Protein AF-A0A8S3ANL2-F1 (afdb_monomer_lite)

Radius of gyration: 12.2 Å; chains: 1; bounding box: 29×26×32 Å

Foldseek 3Di:
DPCLVVCVVVLVVQCVDPDPVSVVVSVVVLLVSVVVCVVPDPPCVVVVVVVLVCQCVDPDPVSNVVSVVSVD

Organism: NCBI:txid392030

Sequence (72 aa):
KRNVIRILPAIRNDLTDWVVSGRMKSSELLVILTWQAEDTITQHLEDTLQVCSKALVDDEPIVREKVRENIS

Secondary structure (DSSP, 8-state):
-TTSTTTHHHHHHHHT-S-HHHHHHHHHHHHHHHHHHHTT-TTSHHHHHHHHHHHHT-SSHHHHHHHHHHH-

pLDDT: mean 76.7, std 12.48, range [48.88, 95.94]

InterPro domains:
  IPR056497 Dynein axonemal assembly factor 5, HEAT-repeat domain [PF24573] (1-69)

Structure (mmCIF, N/CA/C/O backbone):
data_AF-A0A8S3ANL2-F1
#
_entry.id   AF-A0A8S3ANL2-F1
#
loop_
_atom_site.group_PDB
_atom_site.id
_atom_site.type_symbol
_atom_site.label_atom_id
_atom_site.label_alt_id
_atom_site.label_comp_id
_atom_site.label_asym_id
_atom_site.label_entity_id
_atom_site.label_seq_id
_atom_site.pdbx_PDB_ins_code
_atom_site.Cartn_x
_atom_site.Cartn_y
_atom_site.Cartn_z
_atom_site.occupancy
_atom_site.B_iso_or_equiv
_atom_site.auth_seq_id
_atom_site.auth_comp_id
_atom_site.auth_asym_id
_atom_site.auth_atom_id
_atom_site.pdbx_PDB_model_num
ATOM 1 N N . LYS A 1 1 ? -16.407 0.221 11.343 1.00 52.00 1 LYS A N 1
ATOM 2 C CA . LYS A 1 1 ? -16.983 -0.484 10.163 1.00 52.00 1 LYS A CA 1
ATOM 3 C C . LYS A 1 1 ? -16.161 -1.751 9.869 1.00 52.00 1 LYS A C 1
ATOM 5 O O . LYS A 1 1 ? -15.033 -1.631 9.427 1.00 52.00 1 LYS A O 1
ATOM 10 N N . ARG A 1 2 ? -16.689 -2.959 10.128 1.00 53.81 2 ARG A N 1
ATOM 11 C CA . ARG A 1 2 ? -15.959 -4.257 10.065 1.00 53.81 2 ARG A CA 1
ATOM 12 C C . ARG A 1 2 ? -15.616 -4.788 8.653 1.00 53.81 2 ARG A C 1
ATOM 14 O O . ARG A 1 2 ? -15.039 -5.861 8.540 1.00 53.81 2 ARG A O 1
ATOM 21 N N . ASN A 1 3 ? -15.953 -4.064 7.584 1.00 62.28 3 ASN A N 1
ATOM 22 C CA . ASN A 1 3 ? -15.840 -4.571 6.207 1.00 62.28 3 ASN A CA 1
ATOM 23 C C . ASN A 1 3 ? -14.592 -4.093 5.444 1.00 62.28 3 ASN A C 1
ATOM 25 O O . ASN A 1 3 ? -14.279 -4.673 4.413 1.00 62.28 3 ASN A O 1
ATOM 29 N N . VAL A 1 4 ? -13.862 -3.090 5.948 1.00 63.22 4 VAL A N 1
ATOM 30 C CA . VAL A 1 4 ? -12.690 -2.512 5.255 1.00 63.22 4 VAL A CA 1
ATOM 31 C C . VAL A 1 4 ? -11.489 -3.463 5.270 1.00 63.22 4 VAL A C 1
ATOM 33 O O . VAL A 1 4 ? -10.851 -3.688 4.251 1.00 63.22 4 VAL A O 1
ATOM 36 N N . ILE A 1 5 ? -11.237 -4.134 6.394 1.00 66.88 5 ILE A N 1
ATOM 37 C CA . ILE A 1 5 ? -10.135 -5.105 6.505 1.00 66.88 5 ILE A CA 1
ATOM 38 C C . ILE A 1 5 ? -10.332 -6.303 5.561 1.00 66.88 5 ILE A C 1
ATOM 40 O O . ILE A 1 5 ? -9.369 -6.900 5.091 1.00 66.88 5 ILE A O 1
ATOM 44 N N . ARG A 1 6 ? -11.585 -6.638 5.228 1.00 73.25 6 ARG A N 1
ATOM 45 C CA . ARG A 1 6 ? -11.908 -7.791 4.376 1.00 73.25 6 ARG A CA 1
ATOM 46 C C . ARG A 1 6 ? -11.566 -7.573 2.903 1.00 73.25 6 ARG A C 1
ATOM 48 O O . ARG A 1 6 ? -11.440 -8.564 2.194 1.00 73.25 6 ARG A O 1
ATOM 55 N N . ILE A 1 7 ? -11.422 -6.322 2.450 1.00 81.56 7 ILE A N 1
ATOM 56 C CA . ILE A 1 7 ? -11.068 -6.014 1.055 1.00 81.56 7 ILE A CA 1
ATOM 57 C C . ILE A 1 7 ? -9.552 -5.866 0.842 1.00 81.56 7 ILE A C 1
ATOM 59 O O . ILE A 1 7 ? -9.082 -5.997 -0.284 1.00 81.56 7 ILE A O 1
ATOM 63 N N . LEU A 1 8 ? -8.767 -5.694 1.915 1.00 80.75 8 LEU A N 1
ATOM 64 C CA . LEU A 1 8 ? -7.305 -5.555 1.840 1.00 80.75 8 LEU A CA 1
ATOM 65 C C . LEU A 1 8 ? -6.590 -6.701 1.096 1.00 80.75 8 LEU A C 1
ATOM 67 O O . LEU A 1 8 ? -5.671 -6.404 0.333 1.00 80.75 8 LEU A O 1
ATOM 71 N N . PRO A 1 9 ? -6.975 -7.987 1.241 1.00 85.75 9 PRO A N 1
ATOM 72 C CA . PRO A 1 9 ? -6.348 -9.060 0.470 1.00 85.75 9 PRO A CA 1
ATOM 73 C C . PRO A 1 9 ? -6.585 -8.941 -1.040 1.00 85.75 9 PRO A C 1
ATOM 75 O O . PRO A 1 9 ? -5.690 -9.247 -1.818 1.00 85.75 9 PRO A O 1
ATOM 78 N N . ALA A 1 10 ? -7.764 -8.469 -1.458 1.00 87.50 10 ALA A N 1
ATOM 79 C CA . ALA A 1 10 ? -8.073 -8.266 -2.872 1.00 87.50 10 ALA A CA 1
ATOM 80 C C . ALA A 1 10 ? -7.263 -7.096 -3.446 1.00 87.50 10 ALA A C 1
ATOM 82 O O . ALA A 1 10 ? -6.599 -7.255 -4.463 1.00 87.50 10 ALA A O 1
ATOM 83 N N . ILE A 1 11 ? -7.203 -5.973 -2.721 1.00 87.50 11 ILE A N 1
ATOM 84 C CA . ILE A 1 11 ? -6.392 -4.808 -3.107 1.00 87.50 11 ILE A CA 1
ATOM 85 C C . ILE A 1 11 ? -4.913 -5.186 -3.229 1.00 87.50 11 ILE A C 1
ATOM 87 O O . ILE A 1 11 ? -4.251 -4.774 -4.177 1.00 87.50 11 ILE A O 1
ATOM 91 N N . ARG A 1 12 ? -4.393 -6.007 -2.307 1.00 88.25 12 ARG A N 1
ATOM 92 C CA . ARG A 1 12 ? -3.017 -6.521 -2.375 1.00 88.25 12 ARG A CA 1
ATOM 93 C C . ARG A 1 12 ? -2.758 -7.288 -3.672 1.00 88.25 12 ARG A C 1
ATOM 95 O O . ARG A 1 12 ? -1.715 -7.080 -4.279 1.00 88.25 12 ARG A O 1
ATOM 102 N N . ASN A 1 13 ? -3.680 -8.160 -4.072 1.00 91.50 13 ASN A N 1
ATOM 103 C CA . ASN A 1 13 ? -3.536 -8.930 -5.306 1.00 91.50 13 ASN A CA 1
ATOM 104 C C . ASN A 1 13 ? -3.590 -8.011 -6.532 1.00 91.50 13 ASN A C 1
ATOM 106 O O . ASN A 1 13 ? -2.710 -8.090 -7.388 1.00 91.50 13 ASN A O 1
ATOM 110 N N . ASP A 1 14 ? -4.551 -7.086 -6.568 1.00 91.94 14 ASP A N 1
ATOM 111 C CA . ASP A 1 14 ? -4.742 -6.169 -7.695 1.00 91.94 14 ASP A CA 1
ATOM 112 C C . ASP A 1 14 ? -3.573 -5.184 -7.861 1.00 91.94 14 ASP A C 1
ATOM 114 O O . ASP A 1 14 ? -3.245 -4.794 -8.978 1.00 91.94 14 ASP A O 1
ATOM 118 N N . LEU A 1 15 ? -2.900 -4.809 -6.768 1.00 89.44 15 LEU A N 1
ATOM 119 C CA . LEU A 1 15 ? -1.670 -4.007 -6.800 1.00 89.44 15 LEU A CA 1
ATOM 120 C C . LEU A 1 15 ? -0.485 -4.746 -7.434 1.00 89.44 15 LEU A C 1
ATOM 122 O O . LEU A 1 15 ? 0.459 -4.100 -7.881 1.00 89.44 15 LEU A O 1
ATOM 126 N N . THR A 1 16 ? -0.525 -6.078 -7.486 1.00 89.81 16 THR A N 1
ATOM 127 C CA . THR A 1 16 ? 0.505 -6.914 -8.125 1.00 89.81 16 THR A CA 1
ATOM 128 C C . THR A 1 16 ? 0.085 -7.443 -9.496 1.00 89.81 16 THR A C 1
ATOM 130 O O . THR A 1 16 ? 0.829 -8.204 -10.112 1.00 89.81 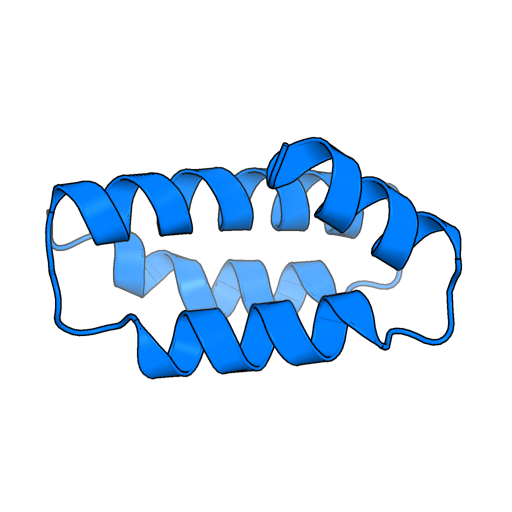16 THR A O 1
ATOM 133 N N . ASP A 1 17 ? -1.091 -7.047 -9.991 1.00 91.81 17 ASP A N 1
ATOM 134 C CA . ASP A 1 17 ? -1.586 -7.478 -11.296 1.00 91.81 17 ASP A CA 1
ATOM 135 C C . ASP A 1 17 ? -0.723 -6.901 -12.433 1.00 91.81 17 ASP A C 1
ATOM 137 O O . ASP A 1 17 ? -0.132 -5.824 -12.327 1.00 91.81 17 ASP A O 1
ATOM 141 N N . TRP A 1 18 ? -0.639 -7.617 -13.550 1.00 91.56 18 TRP A N 1
ATOM 142 C CA . TRP A 1 18 ? 0.133 -7.209 -14.722 1.00 91.56 18 TRP A CA 1
ATOM 143 C C . TRP A 1 18 ? -0.492 -5.998 -15.439 1.00 91.56 18 TRP A C 1
ATOM 145 O O . TRP A 1 18 ? 0.229 -5.233 -16.090 1.00 91.56 18 TRP A O 1
ATOM 155 N N . VAL A 1 19 ? -1.799 -5.765 -15.276 1.00 95.94 19 VAL A N 1
ATOM 156 C CA . VAL A 1 19 ? -2.529 -4.642 -15.876 1.00 95.94 19 VAL A CA 1
ATOM 157 C C . VAL A 1 19 ? -2.323 -3.349 -15.078 1.00 95.94 19 VAL A C 1
ATOM 159 O O . VAL A 1 19 ? -2.857 -3.158 -13.986 1.00 95.94 19 VAL A O 1
ATOM 162 N N . VAL A 1 20 ? -1.615 -2.392 -15.685 1.00 91.56 20 VAL A N 1
ATOM 163 C CA . VAL A 1 20 ? -1.282 -1.077 -15.096 1.00 91.56 20 VAL A CA 1
ATOM 164 C C . VAL A 1 20 ? -2.519 -0.313 -14.604 1.00 91.56 20 VAL A C 1
ATOM 166 O O . VAL A 1 20 ? -2.513 0.235 -13.505 1.00 91.56 20 VAL A O 1
ATOM 169 N N . SER A 1 21 ? 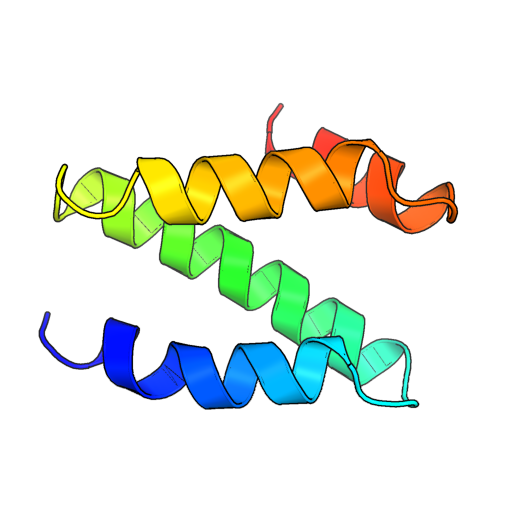-3.598 -0.290 -15.390 1.00 90.81 21 SER A N 1
ATOM 170 C CA . SER A 1 21 ? -4.824 0.439 -15.035 1.00 90.81 21 SER A CA 1
ATOM 171 C C . SER A 1 21 ? -5.572 -0.178 -13.848 1.00 90.81 21 SER A C 1
ATOM 173 O O . SER A 1 21 ? -6.270 0.543 -13.136 1.00 90.81 21 SER A O 1
ATOM 175 N N . GLY A 1 22 ? -5.408 -1.485 -13.609 1.00 91.31 22 GLY A N 1
ATOM 176 C CA . GLY A 1 22 ? -5.906 -2.164 -12.412 1.00 91.31 22 GLY A CA 1
ATOM 177 C C . GLY A 1 22 ? -5.131 -1.717 -11.177 1.00 91.31 22 GLY A C 1
ATOM 178 O O . GLY A 1 22 ? -5.730 -1.233 -10.217 1.00 91.31 22 GLY A O 1
ATOM 179 N N . ARG A 1 23 ? -3.794 -1.742 -11.258 1.00 94.12 23 ARG A N 1
ATOM 180 C CA . ARG A 1 23 ? -2.917 -1.270 -10.175 1.00 94.12 23 ARG A CA 1
ATOM 181 C C . ARG A 1 23 ? -3.189 0.186 -9.789 1.00 94.12 23 ARG A C 1
ATOM 183 O O . ARG A 1 23 ? -3.245 0.488 -8.602 1.00 94.12 23 ARG A O 1
ATOM 190 N N . MET A 1 24 ? -3.405 1.066 -10.774 1.00 92.25 24 MET A N 1
ATOM 191 C CA . MET A 1 24 ? -3.735 2.481 -10.537 1.00 92.25 24 MET A CA 1
ATOM 192 C C . MET A 1 24 ? -5.025 2.662 -9.729 1.00 92.25 24 MET A C 1
ATOM 194 O O . MET A 1 24 ? -5.058 3.422 -8.770 1.00 92.25 24 MET A O 1
ATOM 198 N N . LYS A 1 25 ? -6.097 1.953 -10.091 1.00 88.19 25 LYS A N 1
ATOM 199 C CA . LYS A 1 25 ? -7.373 2.075 -9.371 1.00 88.19 25 LYS A CA 1
ATOM 200 C C . LYS A 1 25 ? -7.288 1.489 -7.963 1.00 88.19 25 LYS A C 1
ATOM 202 O O . LYS A 1 25 ? -7.886 2.022 -7.030 1.00 88.19 25 LYS A O 1
ATOM 207 N N . SER A 1 26 ? -6.532 0.407 -7.798 1.00 90.56 26 SER A N 1
ATOM 208 C CA . SER A 1 26 ? -6.342 -0.240 -6.499 1.00 90.56 26 SER A CA 1
ATOM 209 C C . SER A 1 26 ? -5.457 0.575 -5.557 1.00 90.56 26 SER A C 1
ATOM 211 O O . SER A 1 26 ? -5.704 0.568 -4.351 1.00 90.56 26 SER A O 1
ATOM 213 N N . SER A 1 27 ? -4.480 1.326 -6.077 1.00 86.69 27 SER A N 1
ATOM 214 C CA . SER A 1 27 ? -3.686 2.255 -5.265 1.00 86.69 27 SER A CA 1
ATOM 215 C C . SER A 1 27 ? -4.503 3.468 -4.815 1.00 86.69 27 SER A C 1
ATOM 217 O O . SER A 1 27 ? -4.452 3.816 -3.637 1.00 86.69 27 SER A O 1
ATOM 219 N N . GLU A 1 28 ? -5.325 4.050 -5.693 1.00 91.00 28 GLU A N 1
ATOM 220 C CA . GLU A 1 28 ? -6.269 5.118 -5.326 1.00 91.00 28 GLU A CA 1
ATOM 221 C C . GLU A 1 28 ? -7.242 4.659 -4.229 1.00 91.00 28 GLU A C 1
ATOM 223 O O . GLU A 1 28 ? -7.449 5.353 -3.230 1.00 91.00 28 GLU A O 1
ATOM 228 N N . LEU A 1 29 ? -7.795 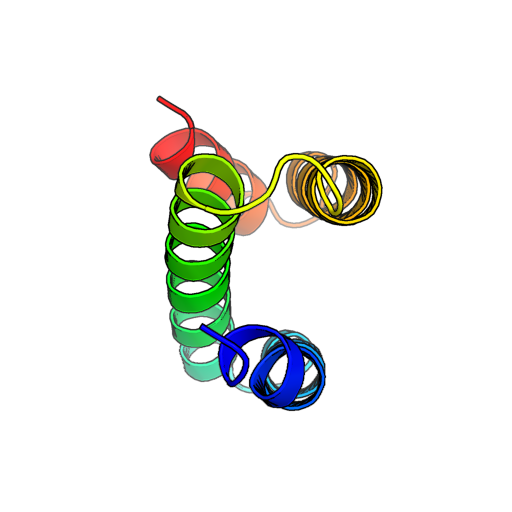3.449 -4.367 1.00 89.06 29 LEU A N 1
ATOM 229 C CA . LEU A 1 29 ? -8.679 2.869 -3.357 1.00 89.06 29 LEU A CA 1
ATOM 230 C C . LEU A 1 29 ? -7.959 2.653 -2.017 1.00 89.06 29 LEU A C 1
ATOM 232 O O . LEU A 1 29 ? -8.543 2.917 -0.966 1.00 89.06 29 LEU A O 1
ATOM 236 N N . LEU A 1 30 ? -6.701 2.202 -2.036 1.00 87.00 30 LEU A N 1
ATOM 237 C CA . LEU A 1 30 ? -5.905 2.017 -0.822 1.00 87.00 30 LEU A CA 1
ATOM 238 C C . LEU A 1 30 ? -5.722 3.334 -0.053 1.00 87.00 30 LEU A C 1
ATOM 240 O O . LEU A 1 30 ? -5.889 3.339 1.164 1.00 87.00 30 LEU A O 1
ATOM 244 N N . VAL A 1 31 ? -5.443 4.444 -0.744 1.00 85.12 31 VAL A N 1
ATOM 245 C CA . VAL A 1 31 ? -5.294 5.777 -0.126 1.00 85.12 31 VAL A CA 1
ATOM 246 C C . VAL A 1 31 ? -6.571 6.193 0.610 1.00 85.12 31 VAL A C 1
ATOM 248 O O . VAL A 1 31 ? -6.517 6.589 1.774 1.00 85.12 31 VAL A O 1
ATOM 251 N N . ILE A 1 32 ? -7.734 6.029 -0.026 1.00 83.88 32 ILE A N 1
ATOM 252 C CA . ILE A 1 32 ? -9.034 6.374 0.573 1.00 83.88 32 ILE A CA 1
ATOM 253 C C . ILE A 1 32 ? -9.315 5.515 1.814 1.00 83.88 32 ILE A C 1
ATOM 255 O O . ILE A 1 32 ? -9.784 6.020 2.838 1.00 83.88 32 ILE A O 1
ATOM 259 N N . LEU A 1 33 ? -9.020 4.213 1.742 1.00 80.81 33 LEU A N 1
ATOM 260 C CA . LEU A 1 33 ? -9.224 3.302 2.868 1.00 80.81 33 LEU A CA 1
ATOM 261 C C . LEU A 1 33 ? -8.283 3.602 4.035 1.00 80.81 33 LEU A C 1
ATOM 263 O O . LEU A 1 33 ? -8.714 3.498 5.182 1.00 80.81 33 LEU A O 1
ATOM 267 N N . THR A 1 34 ? -7.043 3.995 3.753 1.00 77.25 34 THR A N 1
ATOM 268 C CA . THR A 1 34 ? -6.071 4.451 4.752 1.00 77.25 34 THR A CA 1
ATOM 269 C C . THR A 1 34 ? -6.568 5.696 5.477 1.00 77.25 34 THR A C 1
ATOM 271 O O . THR A 1 34 ? -6.619 5.704 6.705 1.00 77.25 34 THR A O 1
ATOM 274 N N . TRP A 1 35 ? -7.030 6.699 4.732 1.00 75.69 35 TRP A N 1
ATOM 275 C CA . TRP A 1 35 ? -7.590 7.924 5.302 1.00 75.69 35 TRP A CA 1
ATOM 276 C C . TRP A 1 35 ? -8.811 7.637 6.190 1.00 75.69 35 TRP A C 1
ATOM 278 O O . TRP A 1 35 ? -8.926 8.128 7.311 1.00 75.69 35 TRP A O 1
ATOM 288 N N . GLN A 1 36 ? -9.725 6.774 5.729 1.00 70.50 36 GLN A N 1
ATOM 289 C CA . GLN A 1 36 ? -10.889 6.371 6.531 1.00 70.50 36 GLN A CA 1
ATOM 290 C C . GLN A 1 36 ? -10.525 5.486 7.729 1.00 70.50 36 GLN A C 1
ATOM 292 O O . GLN A 1 36 ? -11.274 5.457 8.711 1.00 70.50 36 GLN A O 1
ATOM 297 N N . ALA A 1 37 ? -9.422 4.739 7.654 1.00 65.25 37 ALA A N 1
ATOM 298 C CA . ALA A 1 37 ? -8.903 3.966 8.773 1.00 65.25 37 ALA A CA 1
ATOM 299 C C . ALA A 1 37 ? -8.297 4.880 9.843 1.00 65.25 37 ALA A C 1
ATOM 301 O O . ALA A 1 37 ? -8.577 4.644 11.013 1.00 65.25 37 ALA A O 1
ATOM 302 N N . GLU A 1 38 ? -7.571 5.938 9.474 1.00 59.53 38 GLU A N 1
ATOM 303 C CA . GLU A 1 38 ? -7.083 6.953 10.423 1.00 59.53 38 GLU A CA 1
ATOM 304 C C . GLU A 1 38 ? -8.233 7.659 11.148 1.00 59.53 38 GLU A C 1
ATOM 306 O O . GLU A 1 38 ? -8.211 7.769 12.374 1.00 59.53 38 GLU A O 1
ATOM 311 N N . ASP A 1 39 ? -9.283 8.034 10.413 1.00 57.47 39 ASP A N 1
ATOM 312 C CA . ASP A 1 39 ? -10.462 8.715 10.966 1.00 57.47 39 ASP A CA 1
ATOM 313 C C . ASP A 1 39 ? -11.312 7.799 11.877 1.00 57.47 39 ASP A C 1
ATOM 315 O O . ASP A 1 39 ? -12.137 8.264 12.663 1.00 57.47 39 ASP A O 1
ATOM 319 N N . THR A 1 40 ? -11.117 6.471 11.804 1.00 57.22 40 THR A N 1
ATOM 320 C CA . THR A 1 40 ? -11.918 5.497 12.569 1.00 57.22 40 THR A CA 1
ATOM 321 C C . THR A 1 40 ? -11.124 4.712 13.628 1.00 57.22 40 THR A C 1
ATOM 323 O O . THR A 1 40 ? -11.726 4.323 14.630 1.00 57.22 40 THR A O 1
ATOM 326 N N . ILE A 1 41 ? -9.831 4.401 13.442 1.00 48.88 41 ILE A N 1
ATOM 327 C CA . ILE A 1 41 ? -9.067 3.447 14.278 1.00 48.88 41 ILE A CA 1
ATOM 328 C C . ILE A 1 41 ? -7.547 3.732 14.243 1.00 48.88 41 ILE A C 1
ATOM 330 O O . ILE A 1 41 ? -6.847 3.405 13.288 1.00 48.88 41 ILE A O 1
ATOM 334 N N . THR A 1 42 ? -6.996 4.171 15.375 1.00 55.53 42 THR A N 1
ATOM 335 C CA . THR A 1 42 ? -5.555 4.326 15.676 1.00 55.53 42 THR A CA 1
ATOM 336 C C . THR A 1 42 ? -4.747 3.007 15.729 1.00 55.53 42 THR A C 1
ATOM 338 O O . THR A 1 42 ? -3.619 3.002 16.206 1.00 55.53 42 THR A O 1
ATOM 341 N N . GLN A 1 43 ? -5.286 1.867 15.274 1.00 52.34 43 GLN A N 1
ATOM 342 C CA . GLN A 1 43 ? -4.696 0.525 15.481 1.00 52.34 43 GLN A CA 1
ATOM 343 C C . GLN A 1 43 ? -4.001 -0.103 14.256 1.00 52.34 43 GLN A C 1
ATOM 345 O O . GLN A 1 43 ? -3.465 -1.198 14.385 1.00 52.34 43 GLN A O 1
ATOM 350 N N . HIS A 1 44 ? -3.968 0.552 13.088 1.00 56.47 44 HIS A N 1
ATOM 351 C CA . HIS A 1 44 ? -3.319 0.004 11.874 1.00 56.47 44 HIS A CA 1
ATOM 352 C C . HIS A 1 44 ? -2.279 0.937 11.243 1.00 56.47 44 HIS A C 1
ATOM 354 O O . HIS A 1 44 ? -1.872 0.743 10.101 1.00 56.47 44 HIS A O 1
ATOM 360 N N . LEU A 1 45 ? -1.839 1.952 11.989 1.00 62.94 45 LEU A N 1
ATOM 361 C CA . LEU A 1 45 ?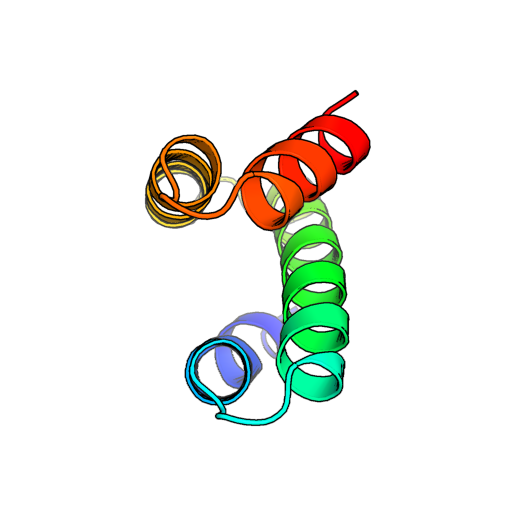 -0.919 2.970 11.490 1.00 62.94 45 LEU A CA 1
ATOM 362 C C . LEU A 1 45 ? 0.434 2.375 11.061 1.00 62.94 45 LEU A C 1
ATOM 364 O O . LEU A 1 45 ? 1.015 2.822 10.082 1.00 62.94 45 LEU A O 1
ATOM 368 N N . GLU A 1 46 ? 0.915 1.333 11.740 1.00 67.31 46 GLU A N 1
ATOM 369 C CA . GLU A 1 46 ? 2.216 0.718 11.456 1.00 67.31 46 GLU A CA 1
ATOM 370 C C . GLU A 1 46 ? 2.262 0.007 10.093 1.00 67.31 46 GLU A C 1
ATOM 372 O O . GLU A 1 46 ? 3.155 0.280 9.290 1.00 67.31 46 GLU A O 1
ATOM 377 N N . ASP A 1 47 ? 1.268 -0.833 9.788 1.00 65.50 47 ASP A N 1
ATOM 378 C CA . ASP A 1 47 ? 1.183 -1.546 8.505 1.00 65.50 47 ASP A CA 1
ATOM 379 C C . ASP A 1 47 ? 1.028 -0.566 7.337 1.00 65.50 47 ASP A C 1
ATOM 381 O O . ASP A 1 47 ? 1.674 -0.700 6.294 1.00 65.50 47 ASP A O 1
ATOM 385 N N . THR A 1 48 ? 0.202 0.461 7.534 1.00 67.06 48 THR A N 1
ATOM 386 C CA . THR A 1 48 ? -0.001 1.542 6.571 1.00 67.06 48 THR A CA 1
ATOM 387 C C . THR A 1 48 ? 1.297 2.302 6.305 1.00 67.06 48 THR A C 1
ATOM 389 O O . THR A 1 48 ? 1.677 2.485 5.148 1.00 67.06 48 THR A O 1
ATOM 392 N N . LEU A 1 49 ? 2.020 2.703 7.356 1.00 71.31 49 LEU A N 1
ATOM 393 C CA . LEU A 1 49 ? 3.291 3.419 7.224 1.00 71.31 49 LEU A CA 1
ATOM 394 C C . LEU A 1 49 ? 4.355 2.569 6.521 1.00 71.31 49 LEU A C 1
ATOM 396 O O . LEU A 1 49 ? 5.112 3.094 5.702 1.00 71.31 49 LEU A O 1
ATOM 400 N N . GLN A 1 50 ? 4.390 1.259 6.773 1.00 76.12 50 GLN A N 1
ATOM 401 C CA . GLN A 1 50 ? 5.313 0.348 6.093 1.00 76.12 50 GLN A CA 1
ATOM 402 C C . GLN A 1 50 ? 5.044 0.263 4.587 1.00 76.12 50 GLN A C 1
ATOM 404 O O . GLN A 1 50 ? 5.980 0.243 3.782 1.00 76.12 50 GLN A O 1
ATOM 409 N N . VAL A 1 51 ? 3.770 0.224 4.195 1.00 69.75 51 VAL A N 1
ATOM 410 C CA . VAL A 1 51 ? 3.368 0.160 2.785 1.00 69.75 51 VAL A CA 1
ATOM 411 C C . VAL A 1 51 ? 3.626 1.495 2.087 1.00 69.75 51 VAL A C 1
ATOM 413 O O . VAL A 1 51 ? 4.203 1.505 0.999 1.00 69.75 51 VAL A O 1
ATOM 416 N N . CYS A 1 52 ? 3.306 2.616 2.735 1.00 71.44 52 CYS A N 1
ATOM 417 C CA . CYS A 1 52 ? 3.624 3.950 2.223 1.00 71.44 52 CYS A CA 1
ATOM 418 C C . CYS A 1 52 ? 5.137 4.154 2.062 1.00 71.44 52 CYS A C 1
ATOM 420 O O . CYS A 1 52 ? 5.581 4.673 1.041 1.00 71.44 52 CYS A O 1
ATOM 422 N N . SER A 1 53 ? 5.945 3.695 3.023 1.00 76.75 53 SER A N 1
ATOM 423 C CA . SER A 1 53 ? 7.407 3.787 2.947 1.00 76.75 53 SER A CA 1
ATOM 424 C C . SER A 1 53 ? 7.964 3.028 1.742 1.00 76.75 53 SER A C 1
ATOM 426 O O . SER A 1 53 ? 8.793 3.577 1.019 1.00 76.75 53 SER A O 1
ATOM 428 N N . LYS A 1 54 ? 7.457 1.819 1.463 1.00 79.12 54 LYS A N 1
ATOM 429 C CA . LYS A 1 54 ? 7.844 1.045 0.272 1.00 79.12 54 LYS A CA 1
ATOM 430 C C . LYS A 1 54 ? 7.454 1.740 -1.029 1.00 79.12 54 LYS A C 1
ATOM 432 O O . LYS A 1 54 ? 8.261 1.779 -1.947 1.00 79.12 54 LYS A O 1
ATOM 437 N N . ALA A 1 55 ? 6.263 2.330 -1.089 1.00 76.31 55 ALA A N 1
ATOM 438 C CA . ALA A 1 55 ? 5.792 3.035 -2.280 1.00 76.31 55 ALA A CA 1
ATOM 439 C C . ALA A 1 55 ? 6.570 4.343 -2.550 1.00 76.31 55 ALA A C 1
ATOM 441 O O . ALA A 1 55 ? 6.710 4.766 -3.695 1.00 76.31 55 ALA A O 1
ATOM 442 N N . LEU A 1 56 ? 7.127 4.970 -1.507 1.00 75.88 56 LEU A N 1
ATOM 443 C CA . LEU A 1 56 ? 7.977 6.162 -1.624 1.00 75.88 56 LEU A CA 1
ATOM 444 C C . LEU A 1 56 ? 9.399 5.863 -2.123 1.00 75.88 56 LEU A C 1
ATOM 446 O O . LEU A 1 56 ? 10.057 6.772 -2.635 1.00 75.88 56 LEU A O 1
ATOM 450 N N . VAL A 1 57 ? 9.866 4.620 -1.983 1.00 81.44 57 VAL A N 1
ATOM 451 C CA . VAL A 1 57 ? 11.181 4.153 -2.464 1.00 81.44 57 VAL A CA 1
ATOM 452 C C . VAL A 1 57 ? 11.070 3.189 -3.646 1.00 81.44 57 VAL A C 1
ATOM 454 O O . VAL A 1 57 ? 12.048 2.533 -3.983 1.00 81.44 57 VAL A O 1
ATOM 457 N N . ASP A 1 58 ? 9.890 3.104 -4.261 1.00 85.69 58 ASP A N 1
ATOM 458 C CA . ASP A 1 58 ? 9.643 2.272 -5.437 1.00 85.69 58 ASP A CA 1
ATOM 459 C C . ASP A 1 58 ? 10.589 2.671 -6.573 1.00 85.69 58 ASP A C 1
ATOM 461 O O . ASP A 1 58 ? 10.847 3.862 -6.755 1.00 85.69 58 ASP A O 1
ATOM 465 N N . ASP A 1 59 ? 11.114 1.707 -7.327 1.00 81.38 59 ASP A N 1
ATOM 466 C CA . ASP A 1 59 ? 12.059 1.970 -8.415 1.00 81.38 59 ASP A CA 1
ATOM 467 C C . ASP A 1 59 ? 11.411 2.800 -9.534 1.00 81.38 59 ASP A C 1
ATOM 469 O O . ASP A 1 59 ? 12.092 3.616 -10.173 1.00 81.38 59 ASP A O 1
ATOM 473 N N . GLU A 1 60 ? 10.085 2.710 -9.698 1.00 83.25 60 GLU A N 1
ATOM 474 C CA . GLU A 1 60 ? 9.380 3.417 -10.757 1.00 83.25 60 GLU A CA 1
ATOM 475 C C . GLU A 1 60 ? 8.998 4.861 -10.389 1.00 83.25 60 GLU A C 1
ATOM 477 O O . GLU A 1 60 ? 8.212 5.099 -9.463 1.00 83.25 60 GLU A O 1
ATOM 482 N N . PRO A 1 61 ? 9.489 5.875 -11.136 1.00 83.06 61 PRO A N 1
ATOM 483 C CA . PRO A 1 61 ? 9.285 7.285 -10.798 1.00 83.06 61 PRO A CA 1
ATOM 484 C C . PRO A 1 61 ? 7.822 7.701 -10.679 1.00 83.06 61 PRO A C 1
ATOM 486 O O . PRO A 1 61 ? 7.479 8.492 -9.801 1.00 83.06 61 PRO A O 1
ATOM 489 N N . ILE A 1 62 ? 6.964 7.132 -11.525 1.00 83.75 62 ILE A N 1
ATOM 490 C CA . ILE A 1 62 ? 5.540 7.464 -11.574 1.00 83.75 62 ILE A CA 1
ATOM 491 C C . ILE A 1 62 ? 4.793 7.010 -10.313 1.00 83.75 62 ILE A C 1
ATOM 493 O O . ILE A 1 62 ? 3.853 7.672 -9.881 1.00 83.75 62 ILE A O 1
ATOM 497 N N . VAL A 1 63 ? 5.234 5.916 -9.682 1.00 74.00 63 VAL A N 1
ATOM 498 C CA . VAL A 1 63 ? 4.645 5.414 -8.432 1.00 74.00 63 VAL A CA 1
ATOM 499 C C . VAL A 1 63 ? 4.983 6.371 -7.293 1.00 74.00 63 VAL A C 1
ATOM 501 O O . VAL A 1 63 ? 4.096 6.788 -6.547 1.00 74.00 63 VAL A O 1
ATOM 504 N N . ARG A 1 64 ? 6.243 6.814 -7.221 1.00 82.50 64 ARG A N 1
ATOM 505 C CA . ARG A 1 64 ? 6.695 7.785 -6.214 1.00 82.50 64 ARG A CA 1
ATOM 506 C C . ARG A 1 64 ? 5.998 9.138 -6.357 1.00 82.50 64 ARG A C 1
ATOM 508 O O . ARG A 1 64 ? 5.633 9.751 -5.354 1.00 82.50 64 ARG A O 1
ATOM 515 N N . GLU A 1 65 ? 5.824 9.614 -7.587 1.00 81.19 65 GLU A N 1
ATOM 516 C CA . GLU A 1 65 ? 5.155 10.886 -7.878 1.00 81.19 65 GLU A CA 1
ATOM 517 C C . GLU A 1 65 ? 3.680 10.836 -7.470 1.00 81.19 65 GLU A C 1
ATOM 519 O O . GLU A 1 65 ? 3.209 11.707 -6.739 1.00 81.19 65 GLU A O 1
ATOM 524 N N . LYS A 1 66 ? 2.993 9.738 -7.801 1.00 76.75 66 LYS A N 1
ATOM 525 C CA . LYS A 1 66 ? 1.587 9.547 -7.441 1.00 76.75 66 LYS A CA 1
ATOM 526 C C . LYS A 1 66 ? 1.353 9.472 -5.934 1.00 76.75 66 LYS A C 1
ATOM 528 O O . LYS A 1 66 ? 0.341 9.962 -5.441 1.00 76.75 66 LYS A O 1
ATOM 533 N N . VAL A 1 67 ? 2.275 8.873 -5.184 1.00 77.00 67 VAL A N 1
ATOM 534 C CA . VAL A 1 67 ? 2.192 8.838 -3.715 1.00 77.00 67 VAL A CA 1
ATOM 535 C C . VAL A 1 67 ? 2.399 10.235 -3.126 1.00 77.00 67 VAL A C 1
ATOM 537 O O . VAL A 1 67 ? 1.675 10.614 -2.212 1.00 77.00 67 VAL A O 1
ATOM 540 N N . ARG A 1 68 ? 3.328 11.033 -3.671 1.00 72.00 68 ARG A N 1
ATOM 541 C CA . ARG A 1 68 ? 3.557 12.417 -3.216 1.00 72.00 68 ARG A CA 1
ATOM 542 C C . ARG A 1 68 ? 2.354 13.326 -3.453 1.00 72.00 68 ARG A C 1
ATOM 544 O O . ARG A 1 68 ? 2.030 14.106 -2.566 1.00 7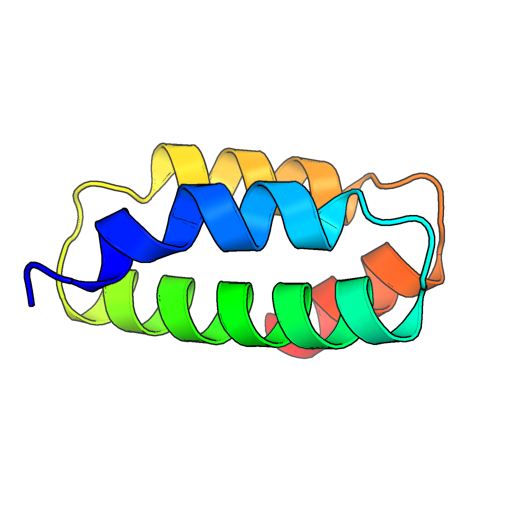2.00 68 ARG A O 1
ATOM 551 N N . GLU A 1 69 ? 1.684 13.198 -4.597 1.00 77.69 69 G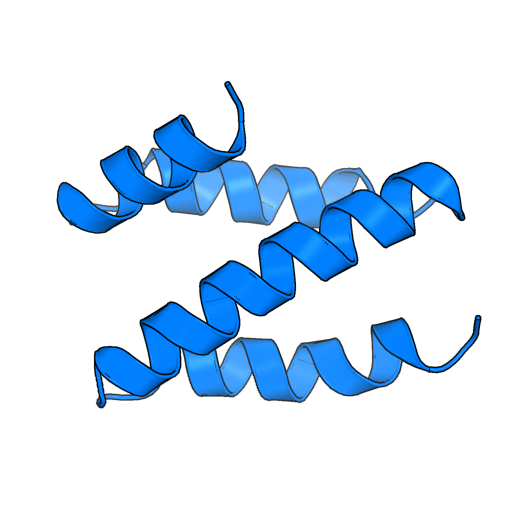LU A N 1
ATOM 552 C CA . GLU A 1 69 ? 0.461 13.959 -4.906 1.00 77.69 69 GLU A CA 1
ATOM 553 C C . GLU A 1 69 ? -0.670 13.710 -3.900 1.00 77.69 69 GLU A C 1
ATOM 555 O O . GLU A 1 69 ? -1.466 14.603 -3.648 1.00 77.69 69 GLU A O 1
ATOM 560 N N . ASN A 1 70 ? -0.741 12.508 -3.326 1.00 63.22 70 ASN A N 1
ATOM 561 C CA . ASN A 1 70 ? -1.814 12.111 -2.413 1.00 63.22 70 ASN A CA 1
ATOM 562 C C . ASN A 1 70 ? -1.532 12.437 -0.933 1.00 63.22 70 ASN A C 1
ATOM 564 O O . ASN A 1 70 ? -2.421 12.255 -0.104 1.00 63.22 70 ASN A O 1
ATOM 568 N N . ILE A 1 71 ? -0.307 12.855 -0.588 1.00 62.81 71 ILE A N 1
ATOM 569 C CA . ILE A 1 71 ? 0.104 13.198 0.791 1.00 62.81 71 ILE A CA 1
ATOM 570 C C . ILE A 1 71 ? 0.170 14.727 1.001 1.00 62.81 71 ILE A C 1
ATOM 572 O O . ILE A 1 71 ? 0.175 15.183 2.145 1.00 62.81 71 ILE A O 1
ATOM 576 N N . SER A 1 72 ? 0.237 15.514 -0.080 1.00 53.81 72 SER A N 1
ATOM 577 C CA . SER A 1 72 ? 0.174 16.985 -0.042 1.00 53.81 72 SER A CA 1
ATOM 578 C C . SER A 1 72 ? -1.257 17.502 0.052 1.00 53.81 72 SER A C 1
ATOM 580 O O . SER A 1 72 ? -1.376 18.658 0.520 1.00 53.81 72 SER A O 1
#